Protein AF-A0A934D492-F1 (afdb_monomer_lite)

Secondary structure (DSSP, 8-state):
--EEEEEEETTTTEEEEEEE-TTS-EEEEEEEB-TTT--B--THHHHHHHHH-HHHHHHHHHHHHHHHHHHHHHHHHHTTS-TT--

pLDDT: mean 85.65, std 10.06, range [46.38, 93.12]

Radius of gyration: 15.23 Å; chains: 1; bounding box: 31×30×46 Å

Foldseek 3Di:
DKDWDWDADLPQQKIKIWIADPVGDIDIDMWHADLQPLDTDDPVLVVCCVVVNDVVSVVVVVVSSVVSVVSSVVVVVVVVPCPDDD

Sequence (86 aa):
MVQFTCQIDAE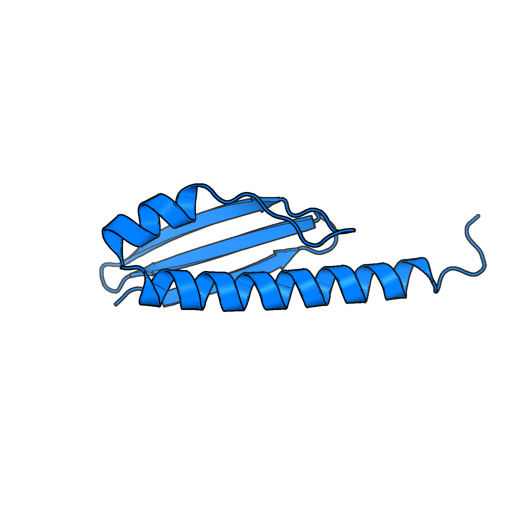ASAVHVKLSDEDGHEQSVQFAFDPRTGRYDCPEFADLEEVLGTEWVANLESHVRKLVDQAVMARRRSERDDPWGF

Structure (mmCIF, N/CA/C/O backbone):
data_AF-A0A934D492-F1
#
_entry.id   AF-A0A934D492-F1
#
loop_
_atom_site.group_PDB
_atom_site.id
_atom_site.type_symbol
_atom_site.label_atom_id
_atom_site.label_alt_id
_atom_site.label_comp_id
_atom_site.label_asym_id
_atom_site.label_entity_id
_atom_site.label_seq_id
_atom_site.pdbx_PDB_ins_code
_atom_site.Cartn_x
_atom_site.Cartn_y
_atom_site.Cartn_z
_atom_site.occupancy
_atom_site.B_iso_or_equiv
_atom_site.auth_seq_id
_atom_site.auth_comp_id
_atom_site.auth_asym_id
_atom_site.auth_atom_id
_atom_site.pdbx_PDB_model_num
ATOM 1 N N . MET A 1 1 ? -5.300 12.831 10.286 1.00 77.81 1 MET A N 1
ATOM 2 C CA . MET A 1 1 ? -6.030 12.100 9.231 1.00 77.81 1 MET A CA 1
ATOM 3 C C . MET A 1 1 ? -4.951 11.528 8.361 1.00 77.81 1 MET A C 1
ATOM 5 O O . MET A 1 1 ? -4.241 12.293 7.717 1.00 77.81 1 MET A O 1
ATOM 9 N N . VAL A 1 2 ? -4.826 10.206 8.358 1.00 86.62 2 VAL A N 1
ATOM 10 C CA . VAL A 1 2 ? -3.728 9.543 7.661 1.00 86.62 2 VAL A CA 1
ATOM 11 C C . VAL A 1 2 ? -4.034 9.459 6.173 1.00 86.62 2 VAL A C 1
ATOM 13 O O . VAL A 1 2 ? -5.027 8.855 5.754 1.00 86.62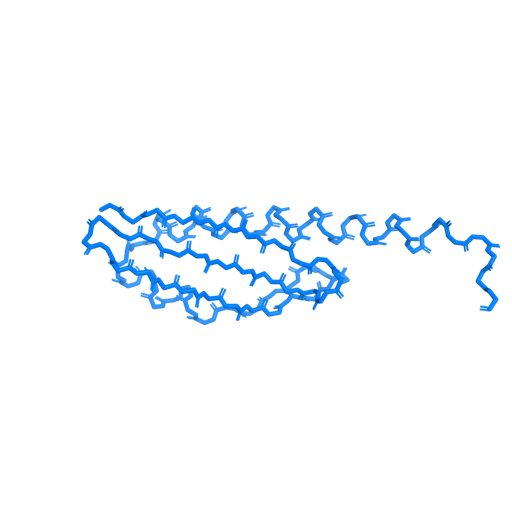 2 VAL A O 1
ATOM 16 N N . GLN A 1 3 ? -3.169 10.074 5.376 1.00 89.56 3 GLN A N 1
ATOM 17 C CA . GLN A 1 3 ? -3.153 9.949 3.927 1.00 89.56 3 GLN A CA 1
ATOM 18 C C . GLN A 1 3 ? -2.146 8.880 3.519 1.00 89.56 3 GLN A C 1
ATOM 20 O O . GLN A 1 3 ? -1.111 8.710 4.161 1.00 89.56 3 GLN A O 1
ATOM 25 N N . PHE A 1 4 ? -2.439 8.172 2.432 1.00 90.81 4 PHE A N 1
ATOM 26 C CA . PHE A 1 4 ? -1.521 7.201 1.854 1.00 90.81 4 PHE A CA 1
ATOM 27 C C . PHE A 1 4 ? -1.282 7.491 0.375 1.00 90.81 4 PHE A C 1
ATOM 29 O O . PHE A 1 4 ? -2.168 7.952 -0.342 1.00 90.81 4 PHE A O 1
ATOM 36 N N . THR A 1 5 ? -0.074 7.201 -0.089 1.00 91.94 5 THR A N 1
ATOM 37 C CA . THR A 1 5 ? 0.322 7.251 -1.495 1.00 91.94 5 THR A CA 1
ATOM 38 C C . THR A 1 5 ? 0.994 5.937 -1.851 1.00 91.94 5 THR A C 1
ATOM 40 O O . THR A 1 5 ? 1.946 5.530 -1.192 1.00 91.94 5 THR A O 1
ATOM 43 N N . CYS A 1 6 ? 0.511 5.276 -2.898 1.00 91.81 6 CYS A N 1
ATOM 44 C CA . CYS A 1 6 ? 1.081 4.025 -3.384 1.00 91.81 6 CYS A CA 1
ATOM 45 C C . CYS A 1 6 ? 1.810 4.273 -4.704 1.00 91.81 6 CYS A C 1
ATOM 47 O O . CYS A 1 6 ? 1.257 4.882 -5.619 1.00 91.81 6 CYS A O 1
ATOM 49 N N . GLN A 1 7 ? 3.026 3.760 -4.821 1.00 92.25 7 GLN A N 1
ATOM 50 C CA . GLN A 1 7 ? 3.815 3.777 -6.040 1.00 92.25 7 GLN A CA 1
ATOM 51 C C . GLN A 1 7 ? 4.287 2.360 -6.340 1.00 92.25 7 GLN A C 1
ATOM 53 O O . GLN A 1 7 ? 4.738 1.651 -5.446 1.00 92.25 7 GLN A O 1
ATOM 58 N N . ILE A 1 8 ? 4.169 1.939 -7.595 1.00 91.56 8 ILE A N 1
ATOM 59 C CA . ILE A 1 8 ? 4.641 0.629 -8.034 1.00 91.56 8 ILE A CA 1
ATOM 60 C C . ILE A 1 8 ? 5.883 0.786 -8.897 1.00 91.56 8 ILE A C 1
ATOM 62 O O . ILE A 1 8 ? 5.917 1.613 -9.808 1.00 91.56 8 ILE A O 1
ATOM 66 N N . ASP A 1 9 ? 6.883 -0.031 -8.605 1.00 90.38 9 ASP A N 1
ATOM 67 C CA . ASP A 1 9 ? 8.088 -0.178 -9.395 1.00 90.38 9 ASP A CA 1
ATOM 68 C C . ASP A 1 9 ? 8.010 -1.513 -10.143 1.00 90.38 9 ASP A C 1
ATOM 70 O O . ASP A 1 9 ? 8.186 -2.595 -9.577 1.00 90.38 9 ASP A O 1
ATOM 74 N N . ALA A 1 10 ? 7.642 -1.443 -11.423 1.00 82.12 10 ALA A N 1
ATOM 75 C CA . ALA A 1 10 ? 7.444 -2.628 -12.255 1.00 82.12 10 ALA A CA 1
ATOM 76 C C . ALA A 1 10 ? 8.768 -3.307 -12.650 1.00 82.12 10 ALA A C 1
ATOM 78 O O . ALA A 1 10 ? 8.763 -4.486 -13.006 1.00 82.12 10 ALA A O 1
ATOM 79 N N . GLU A 1 11 ? 9.889 -2.584 -12.592 1.00 84.19 11 GLU A N 1
ATOM 80 C CA . GLU A 1 11 ? 11.219 -3.114 -12.902 1.00 84.19 11 GLU A CA 1
ATOM 81 C C . GLU A 1 11 ? 11.762 -3.918 -11.719 1.00 84.19 11 GLU A C 1
ATOM 83 O O . GLU A 1 11 ? 12.200 -5.057 -11.889 1.00 84.19 11 GLU A O 1
ATOM 88 N N . ALA A 1 12 ? 11.640 -3.371 -10.509 1.00 86.56 12 ALA A N 1
ATOM 89 C CA . ALA A 1 12 ? 12.019 -4.021 -9.260 1.00 86.56 12 ALA A CA 1
ATOM 90 C C . ALA A 1 12 ? 10.952 -4.991 -8.724 1.00 86.56 12 ALA A C 1
ATOM 92 O O . ALA A 1 12 ? 11.213 -5.707 -7.760 1.00 86.56 12 ALA A O 1
ATOM 93 N N . SER A 1 13 ? 9.758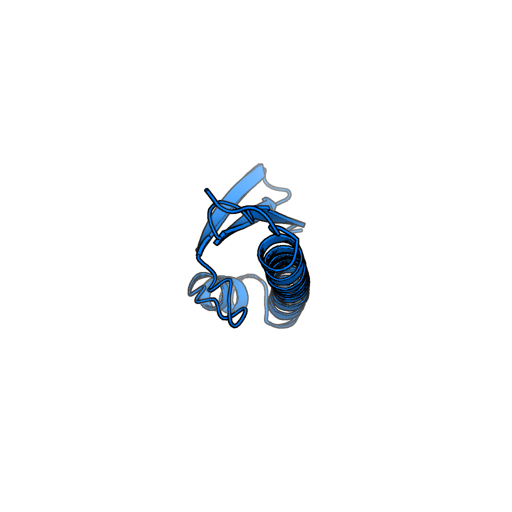 -5.033 -9.332 1.00 89.56 13 SER A N 1
ATOM 94 C CA . SER A 1 13 ? 8.600 -5.790 -8.826 1.00 89.56 13 SER A CA 1
ATOM 95 C C . SER A 1 13 ? 8.310 -5.481 -7.349 1.00 89.56 13 SER A C 1
ATOM 97 O O . SER A 1 13 ? 8.067 -6.372 -6.532 1.00 89.56 13 SER A O 1
ATOM 99 N N . ALA A 1 14 ? 8.356 -4.193 -7.006 1.00 91.31 14 ALA A N 1
ATOM 100 C CA . ALA A 1 14 ? 8.180 -3.695 -5.649 1.00 91.31 14 ALA A CA 1
ATOM 101 C C . ALA A 1 14 ? 7.049 -2.664 -5.580 1.00 91.31 14 ALA A C 1
ATOM 103 O O . ALA A 1 14 ? 6.832 -1.889 -6.511 1.00 91.31 14 ALA A O 1
ATOM 104 N N . VAL A 1 15 ? 6.326 -2.641 -4.464 1.00 92.44 15 VAL A N 1
ATOM 105 C CA . VAL A 1 15 ? 5.344 -1.603 -4.142 1.00 92.44 15 VAL A CA 1
ATOM 106 C C . VAL A 1 15 ? 5.877 -0.780 -2.982 1.00 92.44 15 VAL A C 1
ATOM 108 O O . VAL A 1 15 ? 6.321 -1.319 -1.970 1.00 92.44 15 VAL A O 1
ATOM 111 N N . HIS A 1 16 ? 5.809 0.536 -3.138 1.00 93.12 16 HIS A N 1
ATOM 112 C CA . HIS A 1 16 ? 6.083 1.516 -2.104 1.00 93.12 16 HIS A CA 1
ATOM 113 C C . HIS A 1 16 ? 4.775 2.148 -1.643 1.00 93.12 16 HIS A C 1
ATOM 115 O O . HIS A 1 16 ? 4.036 2.724 -2.440 1.00 93.12 16 HIS A O 1
ATOM 121 N N . VAL A 1 17 ? 4.498 2.072 -0.349 1.00 91.94 17 VAL A N 1
ATOM 122 C CA . VAL A 1 17 ? 3.365 2.738 0.286 1.00 91.94 17 VAL A CA 1
ATOM 123 C C . VAL A 1 17 ? 3.917 3.775 1.245 1.00 91.94 17 VAL A C 1
ATOM 125 O O . VAL A 1 17 ? 4.617 3.442 2.192 1.00 91.94 17 VAL A O 1
ATOM 128 N N . LYS A 1 18 ? 3.611 5.044 1.001 1.00 92.75 18 LYS A N 1
ATOM 129 C CA . LYS A 1 18 ? 3.948 6.152 1.888 1.00 92.75 18 LYS A CA 1
ATOM 130 C C . LYS A 1 18 ? 2.702 6.589 2.644 1.00 92.75 18 LYS A C 1
ATOM 132 O O . LYS A 1 18 ? 1.687 6.882 2.024 1.00 92.75 18 LYS A O 1
ATOM 137 N N . LEU A 1 19 ? 2.801 6.647 3.959 1.00 90.88 19 LEU A N 1
ATOM 138 C CA . LEU A 1 19 ? 1.795 7.111 4.899 1.00 90.88 19 LEU A CA 1
ATOM 139 C C . LEU A 1 19 ? 2.231 8.467 5.440 1.00 90.88 19 LEU A C 1
ATOM 141 O O . LEU A 1 19 ? 3.402 8.665 5.770 1.00 90.88 19 LEU A O 1
ATOM 145 N N . SER A 1 20 ? 1.297 9.402 5.520 1.00 92.31 20 SER A N 1
ATOM 146 C CA . SER A 1 20 ? 1.538 10.745 6.036 1.00 92.31 20 SER A CA 1
ATOM 147 C C . SER A 1 20 ? 0.365 11.156 6.913 1.00 92.31 20 SER A C 1
ATOM 149 O O . SER A 1 20 ? -0.778 11.150 6.453 1.00 92.31 20 SER A O 1
ATOM 151 N N . ASP A 1 21 ? 0.645 11.496 8.167 1.00 90.50 21 ASP A N 1
ATOM 152 C CA . ASP A 1 21 ? -0.355 12.015 9.101 1.00 90.50 21 ASP A CA 1
ATOM 153 C C . ASP A 1 21 ? -0.267 13.545 9.261 1.00 90.50 21 ASP A C 1
ATOM 155 O O . ASP A 1 21 ? 0.717 14.180 8.874 1.00 90.50 21 ASP A O 1
ATOM 159 N N . GLU A 1 22 ? -1.320 14.145 9.820 1.00 87.50 22 GLU A N 1
ATOM 160 C CA . GLU A 1 22 ? -1.418 15.586 10.068 1.00 87.50 22 GLU A CA 1
ATOM 161 C C . GLU A 1 22 ? -0.409 16.102 11.104 1.00 87.50 22 GLU A C 1
ATOM 163 O O . GLU A 1 22 ? -0.055 17.279 11.057 1.00 87.50 22 GLU A O 1
ATOM 168 N N . ASP A 1 23 ? 0.106 15.230 11.976 1.00 84.50 23 ASP A N 1
ATOM 169 C CA . ASP A 1 23 ? 1.142 15.571 12.961 1.00 84.50 23 ASP A CA 1
ATOM 170 C C . ASP A 1 23 ? 2.563 15.624 12.353 1.00 84.50 23 ASP A C 1
ATOM 172 O O . ASP A 1 23 ? 3.544 15.922 13.031 1.00 84.50 23 ASP A O 1
ATOM 176 N N . GLY A 1 24 ? 2.699 15.352 11.047 1.00 81.62 24 GLY A N 1
ATOM 177 C CA . GLY A 1 24 ? 3.988 15.342 10.348 1.00 81.62 24 GLY A CA 1
ATOM 178 C C . GLY A 1 24 ? 4.757 14.026 10.480 1.00 81.62 24 GLY A C 1
ATOM 179 O O . GLY A 1 24 ? 5.926 13.957 10.103 1.00 81.62 24 GLY A O 1
ATOM 180 N N . HIS A 1 25 ? 4.113 12.973 10.988 1.00 84.44 25 HIS A N 1
ATOM 181 C CA . HIS A 1 25 ? 4.681 11.631 10.985 1.00 84.44 25 HIS A CA 1
ATOM 182 C C . HIS A 1 25 ? 4.560 11.006 9.590 1.00 84.44 25 HIS A C 1
ATOM 184 O O . HIS A 1 25 ? 3.462 10.867 9.041 1.00 84.44 25 HIS A O 1
ATOM 190 N N . GLU A 1 26 ? 5.699 10.616 9.021 1.00 91.06 26 GLU A N 1
ATOM 191 C CA . GLU A 1 26 ? 5.789 9.955 7.723 1.00 91.06 26 GLU A CA 1
ATOM 192 C C . GLU A 1 26 ? 6.348 8.545 7.907 1.00 91.06 26 GLU A C 1
ATOM 194 O O . GLU A 1 26 ? 7.431 8.363 8.462 1.00 91.06 26 GLU A O 1
ATOM 199 N N . GLN A 1 27 ? 5.628 7.547 7.406 1.00 88.62 27 GLN A N 1
ATOM 200 C CA . GLN A 1 27 ? 6.075 6.157 7.404 1.00 88.62 27 GLN A CA 1
ATOM 201 C C . GLN A 1 27 ? 6.029 5.628 5.979 1.00 88.62 27 GLN A C 1
ATOM 203 O O . GLN A 1 27 ? 5.073 5.866 5.248 1.00 88.62 27 GLN A O 1
ATOM 208 N N . SER A 1 28 ? 7.068 4.920 5.559 1.00 90.56 28 SER A N 1
ATOM 209 C CA . SER A 1 28 ? 7.119 4.298 4.240 1.00 90.56 28 SER A CA 1
ATOM 210 C C . SER A 1 28 ? 7.341 2.804 4.375 1.00 90.56 28 SER A C 1
ATOM 212 O O . SER A 1 28 ? 8.266 2.378 5.060 1.00 90.56 28 SER A O 1
ATOM 214 N N . VAL A 1 29 ? 6.520 2.046 3.666 1.00 89.31 29 VAL A N 1
ATOM 215 C CA . VAL A 1 29 ? 6.500 0.590 3.634 1.00 89.31 29 VAL A CA 1
ATOM 216 C C . VAL A 1 29 ? 6.870 0.139 2.232 1.00 89.31 29 VAL A C 1
ATOM 218 O O . VAL A 1 29 ? 6.302 0.622 1.248 1.00 89.31 29 VAL A O 1
ATOM 221 N N . GLN A 1 30 ? 7.823 -0.783 2.130 1.00 91.38 30 GLN A N 1
ATOM 222 C CA . GLN A 1 30 ? 8.205 -1.404 0.868 1.00 91.38 30 GLN A CA 1
ATOM 223 C C . GLN A 1 30 ? 8.020 -2.910 0.957 1.00 91.38 30 GLN A C 1
ATOM 225 O O . GLN A 1 30 ? 8.569 -3.552 1.850 1.00 91.38 30 GLN A O 1
ATOM 230 N N . PHE A 1 31 ? 7.313 -3.483 -0.010 1.00 91.25 31 PHE A N 1
ATOM 231 C CA . PHE A 1 31 ? 7.195 -4.931 -0.141 1.00 91.25 31 PHE A CA 1
ATOM 232 C C . PHE A 1 31 ? 7.298 -5.362 -1.599 1.00 91.25 31 PHE A C 1
ATOM 234 O O . PHE A 1 31 ? 6.957 -4.624 -2.528 1.00 91.25 31 PHE A O 1
ATOM 241 N N . ALA A 1 32 ? 7.789 -6.580 -1.797 1.00 92.00 32 ALA A N 1
ATOM 242 C CA . ALA A 1 32 ? 7.856 -7.200 -3.108 1.00 92.00 32 ALA A CA 1
ATOM 243 C C . ALA A 1 32 ? 6.507 -7.830 -3.473 1.00 92.00 32 ALA A C 1
ATOM 245 O O . ALA A 1 32 ? 5.774 -8.327 -2.614 1.00 92.00 32 ALA A O 1
ATOM 246 N N . PHE A 1 33 ? 6.203 -7.853 -4.765 1.00 92.50 33 PHE A N 1
ATOM 247 C CA . PHE A 1 33 ? 5.094 -8.624 -5.311 1.00 92.50 33 PHE A CA 1
ATOM 248 C C . PHE A 1 33 ? 5.607 -9.584 -6.382 1.00 92.50 33 PHE A C 1
ATOM 250 O O . PHE A 1 33 ? 6.622 -9.347 -7.031 1.00 92.50 33 PHE A O 1
ATOM 257 N N . ASP A 1 34 ? 4.893 -10.682 -6.584 1.00 90.94 34 ASP A N 1
ATOM 258 C CA . ASP A 1 34 ? 5.155 -11.622 -7.658 1.00 90.94 34 ASP A CA 1
ATOM 259 C C . ASP A 1 34 ? 4.566 -11.069 -8.970 1.00 90.94 34 ASP A C 1
ATOM 261 O O . ASP A 1 34 ? 3.342 -10.991 -9.113 1.00 90.94 34 ASP A O 1
ATOM 265 N N . PRO A 1 35 ? 5.390 -10.711 -9.970 1.00 86.56 35 PRO A N 1
ATOM 266 C CA . PRO A 1 35 ? 4.919 -10.080 -11.204 1.00 86.56 35 PRO A CA 1
ATOM 267 C C . PRO A 1 35 ? 4.204 -11.050 -12.158 1.00 86.56 35 PRO A C 1
ATOM 269 O O . PRO A 1 35 ? 3.707 -10.634 -13.204 1.00 86.56 35 PRO A O 1
ATOM 272 N N . ARG A 1 36 ? 4.138 -12.350 -11.834 1.00 86.31 36 ARG A N 1
ATOM 273 C CA . ARG A 1 36 ? 3.463 -13.369 -12.656 1.00 86.31 36 ARG A CA 1
ATOM 274 C C . ARG A 1 36 ? 2.020 -13.589 -12.214 1.00 86.31 36 ARG A C 1
ATOM 276 O O . ARG A 1 36 ? 1.125 -13.741 -13.054 1.00 86.31 36 ARG A O 1
ATOM 283 N N . THR A 1 37 ? 1.820 -13.633 -10.902 1.00 87.06 37 THR A N 1
ATOM 284 C CA . THR A 1 37 ? 0.563 -13.965 -10.226 1.00 87.06 37 THR A CA 1
ATOM 285 C C . THR A 1 37 ? -0.089 -12.762 -9.554 1.00 87.06 37 THR A C 1
ATOM 287 O O . THR A 1 37 ? -1.285 -12.812 -9.285 1.00 87.06 37 THR A O 1
ATOM 290 N N . GLY A 1 38 ? 0.664 -11.692 -9.290 1.00 86.56 38 GLY A N 1
ATOM 291 C CA . GLY A 1 38 ? 0.208 -10.521 -8.542 1.00 86.56 38 GLY A CA 1
ATOM 292 C C . GLY A 1 38 ? 0.078 -10.758 -7.036 1.00 86.56 38 GLY A C 1
ATOM 293 O O . GLY A 1 38 ? -0.529 -9.944 -6.345 1.00 86.56 38 GLY A O 1
ATOM 294 N N . ARG A 1 39 ? 0.604 -11.873 -6.513 1.00 90.12 39 ARG A N 1
ATOM 295 C CA . ARG A 1 39 ? 0.639 -12.129 -5.068 1.00 90.12 39 ARG A CA 1
ATOM 296 C C . ARG A 1 39 ? 1.674 -11.239 -4.394 1.00 90.12 39 ARG A C 1
ATOM 298 O O . ARG A 1 39 ? 2.780 -11.108 -4.896 1.00 90.12 39 ARG A O 1
ATOM 305 N N . TYR A 1 40 ? 1.340 -10.697 -3.237 1.00 90.50 40 TYR A N 1
ATOM 306 C CA . TYR A 1 40 ? 2.262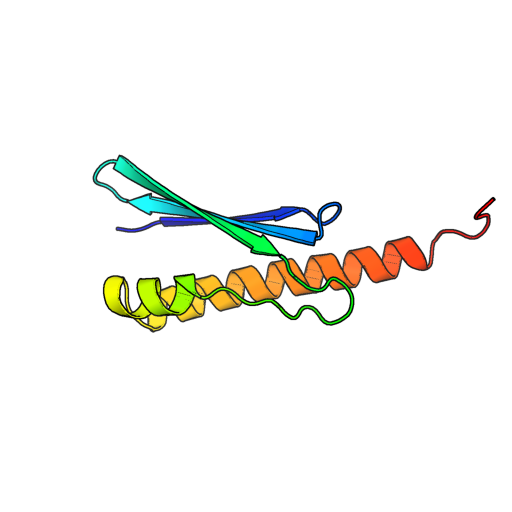 -9.963 -2.377 1.00 90.50 40 TYR A CA 1
ATOM 307 C C . TYR A 1 40 ? 2.021 -10.374 -0.928 1.00 90.50 40 TYR A C 1
ATOM 309 O O . TYR A 1 40 ? 0.935 -10.851 -0.594 1.00 90.50 40 TYR A O 1
ATOM 317 N N . ASP A 1 41 ? 3.038 -10.201 -0.094 1.00 85.75 41 ASP A N 1
ATOM 318 C CA . ASP A 1 41 ? 2.959 -10.417 1.347 1.00 85.75 41 ASP A CA 1
ATOM 319 C C . ASP A 1 41 ? 3.348 -9.105 2.028 1.00 85.75 41 ASP A C 1
ATOM 321 O O . ASP A 1 41 ? 4.449 -8.595 1.812 1.00 85.75 41 ASP A O 1
ATOM 325 N N . CYS A 1 42 ? 2.407 -8.508 2.758 1.00 84.75 42 CYS A N 1
ATOM 326 C CA . CYS A 1 42 ? 2.619 -7.244 3.453 1.00 84.75 42 CYS A CA 1
ATOM 327 C C . CYS A 1 42 ? 2.124 -7.375 4.900 1.00 84.75 42 CYS A C 1
ATOM 329 O O . CYS A 1 42 ? 0.951 -7.110 5.175 1.00 84.75 42 CYS A O 1
ATOM 331 N N . PRO A 1 43 ? 2.993 -7.800 5.833 1.00 82.56 43 PRO A N 1
ATOM 332 C CA . PRO A 1 43 ? 2.609 -7.978 7.231 1.00 82.56 43 PRO A CA 1
ATOM 333 C C . PRO A 1 43 ? 2.233 -6.655 7.916 1.00 82.56 43 PRO A C 1
ATOM 335 O O . PRO A 1 43 ? 1.464 -6.667 8.872 1.00 82.56 43 PRO A O 1
ATOM 338 N N . GLU A 1 44 ? 2.700 -5.512 7.402 1.00 86.31 44 GLU A N 1
ATOM 339 C CA . GLU A 1 44 ? 2.361 -4.188 7.945 1.00 86.31 44 GLU A CA 1
ATOM 340 C C . GLU A 1 44 ? 0.873 -3.837 7.789 1.00 86.31 44 GLU A C 1
ATOM 342 O O . GLU A 1 44 ? 0.372 -2.993 8.520 1.00 86.31 44 GLU A O 1
ATOM 347 N N . PHE A 1 45 ? 0.121 -4.499 6.902 1.00 87.12 45 PHE A N 1
ATOM 348 C CA . PHE A 1 45 ? -1.325 -4.260 6.796 1.00 87.12 45 PHE A CA 1
ATOM 349 C C . PHE A 1 45 ? -2.095 -4.728 8.028 1.00 87.12 45 PHE A C 1
ATOM 351 O O . PHE A 1 45 ? -3.087 -4.097 8.380 1.00 87.12 45 PHE A O 1
ATOM 358 N N . ALA A 1 46 ? -1.630 -5.785 8.698 1.00 86.75 46 ALA A N 1
ATOM 359 C CA . ALA A 1 46 ? -2.240 -6.241 9.942 1.00 86.75 46 ALA A CA 1
ATOM 360 C C . ALA A 1 46 ? -2.032 -5.214 11.066 1.00 86.75 46 ALA A C 1
ATOM 362 O O . ALA A 1 46 ? -2.977 -4.872 11.7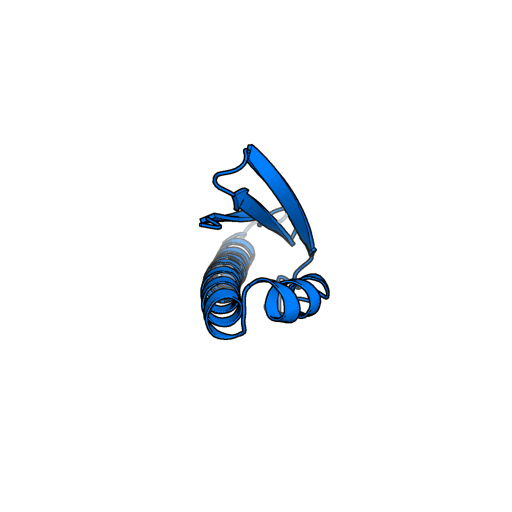66 1.00 86.75 46 ALA A O 1
ATOM 363 N N . ASP A 1 47 ? -0.822 -4.657 11.173 1.00 88.06 47 ASP A N 1
ATOM 364 C CA . ASP A 1 47 ? -0.502 -3.614 12.155 1.00 88.06 47 ASP A CA 1
ATOM 365 C C . ASP A 1 47 ? -1.315 -2.331 11.887 1.00 88.06 47 ASP A C 1
ATOM 367 O O . ASP A 1 47 ? -1.965 -1.781 12.775 1.00 88.06 47 ASP A O 1
ATOM 371 N N . LEU A 1 48 ? -1.397 -1.915 10.617 1.00 86.94 48 LEU A N 1
ATOM 372 C CA . LEU A 1 48 ? -2.216 -0.773 10.202 1.00 86.94 48 LEU A CA 1
ATOM 373 C C . LEU A 1 48 ? -3.713 -1.003 10.433 1.00 86.94 48 LEU A C 1
ATOM 375 O O . LEU A 1 48 ? -4.435 -0.037 10.670 1.00 86.94 48 LEU A O 1
ATOM 379 N N . GLU A 1 49 ? -4.201 -2.242 10.368 1.00 90.69 49 GLU A N 1
ATOM 380 C CA . GLU A 1 49 ? -5.606 -2.558 10.635 1.00 90.69 49 GLU A CA 1
ATOM 381 C C . GLU A 1 49 ? -5.941 -2.346 12.113 1.00 90.69 49 GLU A C 1
ATOM 383 O O . GLU A 1 49 ? -6.987 -1.771 12.421 1.00 90.69 49 GLU A O 1
ATOM 388 N N . GLU A 1 50 ? -5.039 -2.729 13.017 1.00 89.38 50 GLU A N 1
ATOM 389 C CA . GLU A 1 50 ? -5.199 -2.494 14.454 1.00 89.38 50 GLU A CA 1
ATOM 390 C C . GLU A 1 50 ? -5.142 -0.999 14.810 1.00 89.38 50 GLU A C 1
ATOM 392 O O . GLU A 1 50 ? -5.834 -0.557 15.730 1.00 89.38 50 GLU A O 1
ATOM 397 N N . VAL A 1 51 ? -4.360 -0.204 14.067 1.00 88.38 51 VAL A N 1
ATOM 398 C CA . VAL A 1 51 ? -4.152 1.230 14.341 1.00 88.38 51 VAL A CA 1
ATOM 399 C C . VAL A 1 51 ? -5.186 2.133 13.652 1.00 88.38 51 VAL A C 1
ATOM 401 O O . VAL A 1 51 ? -5.720 3.051 14.274 1.00 88.38 51 VAL A O 1
ATOM 404 N N . LEU A 1 52 ? -5.457 1.911 12.364 1.00 87.06 52 LEU A N 1
ATOM 405 C CA . LEU A 1 52 ? -6.277 2.781 11.502 1.00 87.06 52 LEU A CA 1
ATOM 406 C C . LEU A 1 52 ? -7.667 2.204 11.207 1.00 87.06 52 LEU A C 1
ATOM 408 O O . LEU A 1 52 ? -8.564 2.945 10.800 1.00 87.06 52 LEU A O 1
ATOM 412 N N . GLY A 1 53 ? -7.852 0.900 11.421 1.00 91.19 53 GLY A N 1
ATOM 413 C CA . GLY A 1 53 ? -9.103 0.184 11.196 1.00 91.19 53 GLY A CA 1
ATOM 414 C C . GLY A 1 53 ? -9.198 -0.524 9.839 1.00 91.19 53 GLY A C 1
ATOM 415 O O . GLY A 1 53 ? -8.631 -0.101 8.826 1.00 91.19 53 GLY A O 1
ATOM 416 N N . THR A 1 54 ? -10.011 -1.583 9.808 1.00 91.06 54 THR A N 1
ATOM 417 C CA . THR A 1 54 ? -10.243 -2.454 8.640 1.00 91.06 54 THR A CA 1
ATOM 418 C C . THR A 1 54 ? -10.712 -1.709 7.391 1.00 91.06 54 THR A C 1
ATOM 420 O O . THR A 1 54 ? -10.282 -2.032 6.290 1.00 91.06 54 THR A O 1
ATOM 423 N N . GLU A 1 55 ? -11.579 -0.698 7.511 1.00 90.94 55 GLU A N 1
ATOM 424 C CA . GLU A 1 55 ? -12.086 0.034 6.335 1.00 90.94 55 GLU A CA 1
ATOM 425 C C . GLU A 1 55 ? -10.977 0.809 5.615 1.00 90.94 55 GLU A C 1
ATOM 427 O O . GLU A 1 55 ? -10.935 0.863 4.381 1.00 90.94 55 GLU A O 1
ATOM 432 N N . TRP A 1 56 ? -10.061 1.392 6.389 1.00 91.12 56 TRP A N 1
ATOM 433 C CA . TRP A 1 56 ? -8.934 2.140 5.855 1.00 91.12 56 TRP A CA 1
ATOM 434 C C . TRP A 1 56 ? -7.954 1.192 5.153 1.00 91.12 56 TRP A C 1
ATOM 436 O O . TRP A 1 56 ? -7.575 1.436 4.003 1.00 91.12 56 TRP A O 1
ATOM 446 N N . VAL A 1 57 ? -7.623 0.064 5.792 1.00 91.69 57 VAL A N 1
ATOM 447 C CA . VAL A 1 57 ? -6.734 -0.957 5.215 1.00 91.69 57 VAL A CA 1
ATOM 448 C C . VAL A 1 57 ? -7.347 -1.601 3.977 1.00 91.69 57 VAL A C 1
ATOM 450 O O . VAL A 1 57 ? -6.671 -1.710 2.959 1.00 91.69 57 VAL A O 1
ATOM 453 N N . ALA A 1 58 ? -8.642 -1.916 3.985 1.00 91.69 58 ALA A N 1
ATOM 454 C CA . ALA A 1 58 ? -9.332 -2.453 2.814 1.00 91.69 58 ALA A CA 1
ATOM 455 C C . ALA A 1 58 ? -9.253 -1.503 1.604 1.00 91.69 58 ALA A C 1
ATOM 457 O O . ALA A 1 58 ? -9.122 -1.948 0.458 1.00 91.69 58 ALA A O 1
ATOM 458 N N . ASN A 1 59 ? -9.302 -0.187 1.835 1.00 92.06 59 ASN A N 1
ATOM 459 C CA . ASN A 1 59 ? -9.129 0.804 0.776 1.00 92.06 59 ASN A CA 1
ATOM 460 C C . ASN A 1 59 ? -7.683 0.836 0.247 1.00 92.06 59 ASN A C 1
ATOM 462 O O . ASN A 1 59 ? -7.482 0.853 -0.972 1.00 92.06 59 ASN A O 1
ATOM 466 N N . LEU A 1 60 ? -6.688 0.787 1.140 1.00 91.12 60 LEU A N 1
ATOM 467 C CA . LEU A 1 60 ? -5.271 0.689 0.776 1.00 91.12 60 LEU A CA 1
ATOM 468 C C . LEU A 1 60 ? -4.995 -0.579 -0.046 1.00 91.12 60 LEU A C 1
ATOM 470 O O . LEU A 1 60 ? -4.436 -0.498 -1.141 1.00 91.12 60 LEU A O 1
ATOM 474 N N . GLU A 1 61 ? -5.442 -1.738 0.436 1.00 91.38 61 GLU A N 1
ATOM 475 C CA . GLU A 1 61 ? -5.294 -3.026 -0.244 1.00 91.38 61 GLU A CA 1
ATOM 476 C C . GLU A 1 61 ? -5.936 -3.019 -1.627 1.00 91.38 61 GLU A C 1
ATOM 478 O O . GLU A 1 61 ? -5.338 -3.479 -2.599 1.00 91.38 61 GLU A O 1
ATOM 483 N N . SER A 1 62 ? -7.137 -2.451 -1.753 1.00 92.62 62 SER A N 1
ATOM 484 C CA . SER A 1 62 ? -7.814 -2.320 -3.044 1.00 92.62 62 SER A CA 1
ATOM 485 C C . SER A 1 62 ? -7.003 -1.467 -4.028 1.00 92.62 62 SER A C 1
ATOM 487 O O . SER A 1 62 ? -6.953 -1.773 -5.223 1.00 92.62 62 SER A O 1
ATOM 489 N N . HIS A 1 63 ? -6.322 -0.425 -3.542 1.00 92.56 63 HIS A N 1
ATOM 490 C CA . HIS A 1 63 ? -5.456 0.427 -4.356 1.00 92.56 63 HIS A CA 1
ATOM 491 C C . HIS A 1 63 ? -4.172 -0.296 -4.784 1.00 92.56 63 HIS A C 1
ATOM 493 O O . HIS A 1 63 ? -3.843 -0.324 -5.971 1.00 92.56 63 HIS A O 1
ATOM 499 N N . VAL A 1 64 ? -3.485 -0.939 -3.837 1.00 92.00 64 VAL A N 1
ATOM 500 C CA . VAL A 1 64 ? -2.280 -1.744 -4.084 1.00 92.00 64 VAL A CA 1
ATOM 501 C C . VAL A 1 64 ? -2.578 -2.862 -5.074 1.00 92.00 64 VAL A C 1
ATOM 503 O O . VAL A 1 64 ? -1.867 -3.019 -6.063 1.00 92.00 64 VAL A O 1
ATOM 506 N N . ARG A 1 65 ? -3.670 -3.598 -4.868 1.00 91.75 65 ARG A N 1
ATOM 507 C CA . ARG A 1 65 ? -4.078 -4.696 -5.744 1.00 91.75 65 ARG A CA 1
ATOM 508 C C . ARG A 1 65 ? -4.323 -4.231 -7.175 1.00 91.75 65 ARG A C 1
ATOM 510 O O . ARG A 1 65 ? -3.927 -4.930 -8.103 1.00 91.75 65 ARG A O 1
ATOM 517 N N . LYS A 1 66 ? -4.943 -3.062 -7.369 1.00 92.38 66 LYS A N 1
ATOM 518 C CA . LYS A 1 66 ? -5.119 -2.469 -8.706 1.00 92.38 66 LYS A CA 1
ATOM 519 C C . LYS A 1 66 ? -3.780 -2.135 -9.354 1.00 92.38 66 LYS A C 1
ATOM 521 O O . LYS A 1 66 ? -3.590 -2.464 -10.520 1.00 92.38 66 LYS A O 1
ATOM 526 N N . LEU A 1 67 ? -2.853 -1.528 -8.612 1.00 91.75 67 LEU A N 1
ATOM 527 C CA . LEU A 1 67 ? -1.520 -1.204 -9.128 1.00 91.75 67 LEU A CA 1
ATOM 528 C C . LEU A 1 67 ? -0.753 -2.466 -9.529 1.00 91.75 67 LEU A C 1
ATOM 530 O O . LEU A 1 67 ? -0.224 -2.534 -10.636 1.00 91.75 67 LEU A O 1
ATOM 534 N N . VAL A 1 68 ? -0.746 -3.478 -8.660 1.00 91.56 68 VAL A N 1
ATOM 535 C CA . VAL A 1 68 ? -0.101 -4.769 -8.921 1.00 91.56 68 VAL A CA 1
ATOM 536 C C . VAL A 1 68 ? -0.716 -5.446 -10.143 1.00 91.56 68 VAL A C 1
ATOM 538 O O . VAL A 1 68 ? 0.025 -5.863 -11.028 1.00 91.56 68 VAL A O 1
ATOM 541 N N . ASP A 1 69 ? -2.046 -5.498 -10.255 1.00 91.00 69 ASP A N 1
ATOM 542 C CA . ASP A 1 69 ? -2.716 -6.056 -11.435 1.00 91.00 69 ASP A CA 1
ATOM 543 C C . ASP A 1 69 ? -2.306 -5.315 -12.717 1.00 91.00 69 ASP A C 1
ATOM 545 O O . ASP 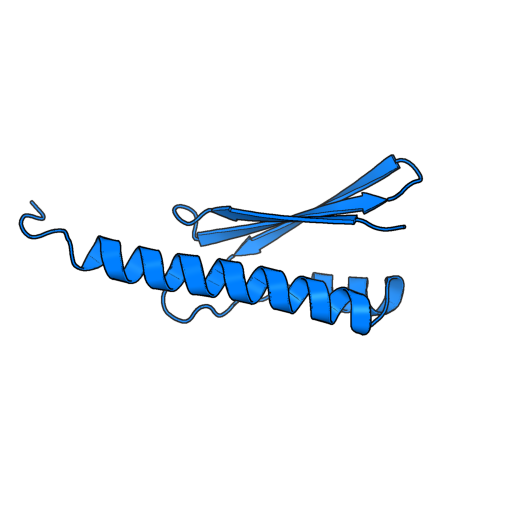A 1 69 ? -1.906 -5.944 -13.698 1.00 91.00 69 ASP A O 1
ATOM 549 N N . GLN A 1 70 ? -2.278 -3.978 -12.693 1.00 90.06 70 GLN A N 1
ATOM 550 C CA . GLN A 1 70 ? -1.811 -3.187 -13.832 1.00 90.06 70 GLN A CA 1
ATOM 551 C C . GLN A 1 70 ? -0.351 -3.482 -14.196 1.00 90.06 70 GLN A C 1
ATOM 553 O O . GLN A 1 70 ? -0.047 -3.618 -15.383 1.00 90.06 70 GLN A O 1
ATOM 558 N N . ALA A 1 71 ? 0.543 -3.624 -13.215 1.00 89.06 71 ALA A N 1
ATOM 559 C CA . ALA A 1 71 ? 1.944 -3.959 -13.462 1.00 89.06 71 ALA A CA 1
ATOM 560 C C . ALA A 1 71 ? 2.114 -5.376 -14.026 1.00 89.06 71 ALA A C 1
ATOM 562 O O . ALA A 1 71 ? 2.849 -5.559 -14.996 1.00 89.06 71 ALA A O 1
ATOM 563 N N . VAL A 1 72 ? 1.389 -6.365 -13.496 1.00 89.75 72 VAL A N 1
ATOM 564 C CA . VAL A 1 72 ? 1.370 -7.744 -14.017 1.00 89.75 72 VAL A CA 1
ATOM 565 C C . VAL A 1 72 ? 0.883 -7.760 -15.470 1.00 89.75 72 VAL A C 1
ATOM 567 O O . VAL A 1 72 ? 1.485 -8.402 -16.335 1.00 89.75 72 VAL A O 1
ATOM 570 N N . MET A 1 73 ? -0.185 -7.021 -15.779 1.00 86.88 73 MET A N 1
ATOM 571 C CA . MET A 1 73 ? -0.725 -6.921 -17.139 1.00 86.88 73 MET A CA 1
ATOM 572 C C . MET A 1 73 ? 0.228 -6.189 -18.093 1.00 86.88 73 MET A C 1
ATOM 574 O O . MET A 1 73 ? 0.365 -6.592 -19.252 1.00 86.88 73 MET A O 1
ATOM 578 N N . ALA A 1 74 ? 0.901 -5.137 -17.622 1.00 84.19 74 ALA A N 1
ATOM 579 C CA . ALA A 1 74 ? 1.907 -4.410 -18.390 1.00 84.19 74 ALA A CA 1
ATOM 580 C C . ALA A 1 74 ? 3.131 -5.289 -18.685 1.00 84.19 74 ALA A C 1
ATOM 582 O O . ALA A 1 74 ? 3.561 -5.367 -19.834 1.00 84.19 74 ALA A O 1
ATOM 583 N N . ARG A 1 75 ? 3.620 -6.041 -17.692 1.00 80.81 75 ARG A N 1
ATOM 584 C CA . ARG A 1 75 ? 4.731 -6.992 -17.843 1.00 80.81 75 ARG A CA 1
ATOM 585 C C . ARG A 1 75 ? 4.427 -8.055 -18.897 1.00 80.81 75 ARG A C 1
ATOM 587 O O . ARG A 1 75 ? 5.210 -8.240 -19.824 1.00 80.81 75 ARG A O 1
ATOM 594 N N . ARG A 1 76 ? 3.237 -8.667 -18.832 1.00 77.44 76 ARG A N 1
ATOM 595 C CA . ARG A 1 76 ? 2.763 -9.641 -19.836 1.00 77.44 76 ARG A CA 1
ATOM 596 C C . ARG A 1 76 ? 2.641 -9.058 -21.243 1.00 77.44 76 ARG A C 1
ATOM 598 O O . ARG A 1 76 ? 2.624 -9.809 -22.219 1.00 77.44 76 ARG A O 1
ATOM 605 N N . ARG A 1 77 ? 2.470 -7.738 -21.365 1.00 69.50 77 ARG A N 1
ATOM 606 C CA . ARG A 1 77 ? 2.475 -7.050 -22.657 1.00 69.50 77 ARG A CA 1
ATOM 607 C C . ARG A 1 77 ? 3.904 -6.887 -23.167 1.00 69.50 77 ARG A C 1
ATOM 609 O O . ARG A 1 77 ? 4.140 -7.251 -24.310 1.00 69.50 77 ARG A O 1
ATOM 616 N N . SER A 1 78 ? 4.830 -6.426 -22.328 1.00 67.44 78 SER A N 1
ATOM 617 C CA . SER A 1 78 ? 6.242 -6.265 -22.697 1.00 67.44 78 SER A CA 1
ATOM 618 C C . SER A 1 78 ? 6.922 -7.589 -23.056 1.00 67.44 78 SER A C 1
ATOM 620 O O . SER A 1 78 ? 7.633 -7.641 -24.047 1.00 67.44 78 SER A O 1
ATOM 622 N N . GLU A 1 79 ? 6.651 -8.684 -22.337 1.00 62.94 79 GLU A N 1
ATOM 623 C CA . GLU A 1 79 ? 7.211 -10.013 -22.662 1.00 62.94 79 GLU A CA 1
ATOM 624 C C . GLU A 1 79 ? 6.709 -10.580 -24.001 1.00 62.94 79 GLU A C 1
ATOM 626 O O . GLU A 1 79 ? 7.321 -11.486 -24.558 1.00 62.94 79 GLU A O 1
ATOM 631 N N . ARG A 1 80 ? 5.587 -10.071 -24.523 1.00 58.66 80 ARG A N 1
ATOM 632 C CA . ARG A 1 80 ? 5.003 -10.523 -25.794 1.00 58.66 80 ARG A CA 1
ATOM 633 C C . ARG A 1 80 ? 5.422 -9.658 -26.987 1.00 58.66 80 ARG A C 1
ATOM 635 O O . ARG A 1 80 ? 5.118 -10.030 -28.116 1.00 58.66 80 ARG A O 1
ATOM 642 N N . ASP A 1 81 ? 6.089 -8.533 -26.736 1.00 56.41 81 ASP A N 1
ATOM 643 C CA . ASP A 1 81 ? 6.460 -7.528 -27.740 1.00 56.41 81 ASP A CA 1
ATOM 644 C C . ASP A 1 81 ? 7.954 -7.564 -28.106 1.00 56.41 81 ASP A C 1
ATOM 646 O O . ASP A 1 81 ? 8.439 -6.656 -28.770 1.00 56.41 81 ASP A O 1
ATOM 650 N N . ASP A 1 82 ? 8.685 -8.621 -27.724 1.00 55.38 82 ASP A N 1
ATOM 651 C CA . ASP A 1 82 ? 10.080 -8.826 -28.132 1.00 55.38 82 ASP A CA 1
ATOM 652 C C . ASP A 1 82 ? 10.195 -9.919 -29.221 1.00 55.38 82 ASP A C 1
ATOM 654 O O . ASP A 1 82 ? 10.372 -11.103 -28.921 1.00 55.38 82 ASP A O 1
ATOM 658 N N . PRO A 1 83 ? 10.027 -9.572 -30.514 1.00 56.22 83 PRO A N 1
ATOM 659 C CA . PRO A 1 83 ? 10.178 -10.516 -31.620 1.00 56.22 83 PRO A CA 1
ATOM 660 C C . PRO A 1 83 ? 11.643 -10.798 -32.007 1.00 56.22 83 PRO A C 1
ATOM 662 O O . PRO A 1 83 ? 11.864 -11.573 -32.937 1.00 56.22 83 PRO A O 1
ATOM 665 N N . TRP A 1 84 ? 12.634 -10.190 -31.340 1.00 68.38 84 TRP A N 1
ATOM 666 C CA . TRP A 1 84 ? 14.053 -10.269 -31.721 1.00 68.38 84 TRP A CA 1
ATOM 667 C C . TRP A 1 84 ? 15.004 -10.310 -30.516 1.00 68.38 84 TRP A C 1
ATOM 669 O O . TRP A 1 84 ? 16.041 -9.647 -30.536 1.00 68.38 84 TRP A O 1
ATOM 679 N N . GLY A 1 85 ? 14.676 -11.095 -29.489 1.00 61.19 85 GLY A N 1
ATOM 680 C CA . GLY A 1 85 ? 15.544 -11.307 -28.333 1.00 61.19 85 GLY A CA 1
ATOM 681 C C . GLY A 1 85 ? 16.839 -11.994 -28.761 1.00 61.19 85 GLY A C 1
ATOM 682 O O . GLY A 1 85 ? 16.865 -13.216 -28.923 1.00 61.19 85 GLY A O 1
ATOM 683 N N . PHE A 1 86 ? 17.876 -11.191 -29.004 1.00 46.38 86 PHE A N 1
ATOM 684 C CA . PHE A 1 86 ? 19.257 -11.611 -29.246 1.00 46.38 86 PHE A CA 1
ATOM 685 C C . PHE A 1 86 ? 20.017 -11.779 -27.930 1.00 46.38 86 PHE A C 1
ATOM 687 O O . PHE A 1 86 ? 19.819 -10.942 -27.020 1.00 46.38 86 PHE A O 1
#